Protein AF-A0A1V5PE28-F1 (afdb_monomer_lite)

pLDDT: mean 85.49, std 13.61, range [42.75, 97.25]

Radius of gyration: 16.56 Å; chains: 1; bounding box: 43×29×45 Å

Sequence (84 aa):
MTDETRRRILEEFRQFSVRPSLEPDEVTVTDYAEEYGCSHQLASQRLKQLVADGHMTMRKGIYDPRCGKVVNAYRAKQSAANCS

Secondary structure (DSSP, 8-state):
--HHHHHHHHHHHHHHH--TTS-TTEE-HHHHHHHTT--HHHHHHHHHHHHHTTSEEEEEEEEETTTTEEEEEEEE--------

Foldseek 3Di:
DDVVVVVVVVVVVVVLVDQPQADPQKDFLVRQCVVVVHDSVVSVVVLVVCVVVVQKDKDFQGQRSNVRDTTIIIGGDDDPPPDD

Structure (mmCIF, N/CA/C/O backbone):
data_AF-A0A1V5PE28-F1
#
_entry.id   AF-A0A1V5PE28-F1
#
loop_
_atom_site.group_PDB
_atom_site.id
_atom_site.type_symbol
_atom_site.label_atom_id
_atom_site.label_alt_id
_atom_site.label_comp_id
_atom_site.label_asym_id
_atom_site.label_entity_id
_atom_site.label_seq_id
_atom_site.pdbx_PDB_ins_code
_atom_site.Cartn_x
_atom_site.Cartn_y
_atom_site.Cartn_z
_atom_site.occupancy
_atom_site.B_iso_or_equiv
_atom_site.auth_seq_id
_atom_site.auth_comp_id
_atom_site.auth_asym_id
_atom_site.auth_atom_id
_atom_site.pdbx_PDB_model_num
ATOM 1 N N . MET A 1 1 ? 11.545 -10.148 -33.780 1.00 56.97 1 MET A N 1
ATOM 2 C CA . MET A 1 1 ? 11.551 -10.476 -32.338 1.00 56.97 1 MET A CA 1
ATOM 3 C C . MET A 1 1 ? 11.147 -11.933 -32.216 1.00 56.97 1 MET A C 1
ATOM 5 O O . MET A 1 1 ? 10.116 -12.277 -32.776 1.00 56.97 1 MET A O 1
ATOM 9 N N . THR A 1 2 ? 11.965 -12.790 -31.609 1.00 78.00 2 THR A N 1
ATOM 10 C CA . THR A 1 2 ? 11.637 -14.215 -31.444 1.00 78.00 2 THR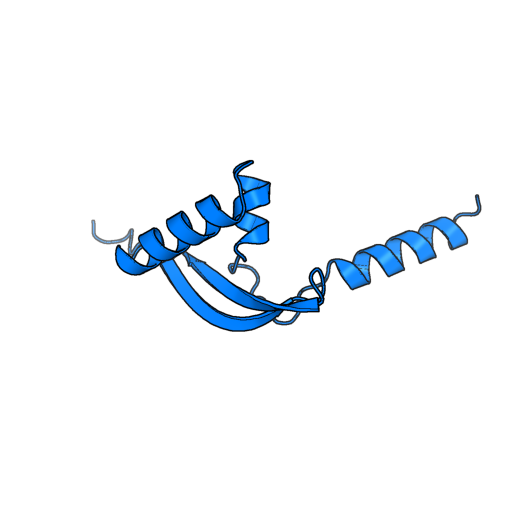 A CA 1
ATOM 11 C C . THR A 1 2 ? 10.737 -14.410 -30.220 1.00 78.00 2 THR A C 1
ATOM 13 O O . THR A 1 2 ? 10.788 -13.617 -29.273 1.00 78.00 2 THR A O 1
ATOM 16 N N . ASP A 1 3 ? 9.912 -15.458 -30.221 1.00 80.25 3 ASP A N 1
ATOM 17 C CA . ASP A 1 3 ? 9.020 -15.772 -29.094 1.00 80.25 3 ASP A CA 1
ATOM 18 C C . ASP A 1 3 ? 9.783 -16.023 -27.782 1.00 80.25 3 ASP A C 1
ATOM 20 O O . ASP A 1 3 ? 9.290 -15.689 -26.706 1.00 80.25 3 ASP A O 1
ATOM 24 N N . GLU A 1 4 ? 11.024 -16.514 -27.851 1.00 83.88 4 GLU A N 1
ATOM 25 C CA . GLU A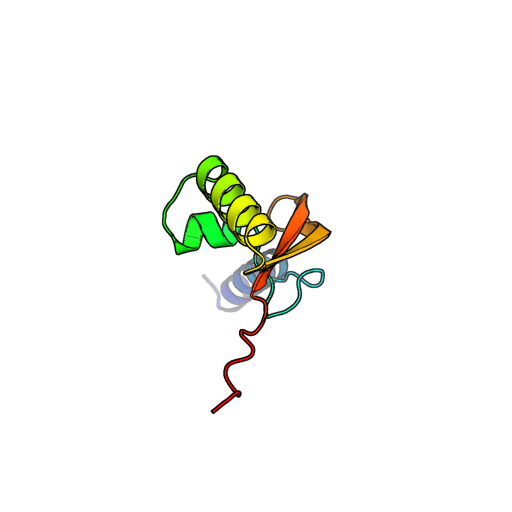 1 4 ? 11.909 -16.650 -26.685 1.00 83.88 4 GLU A CA 1
ATOM 26 C C . GLU A 1 4 ? 12.284 -15.306 -26.053 1.00 83.88 4 GLU A C 1
ATOM 28 O O . GLU A 1 4 ? 12.243 -15.172 -24.830 1.00 83.88 4 GLU A O 1
ATOM 33 N N . THR A 1 5 ? 12.608 -14.287 -26.858 1.00 85.06 5 THR A N 1
ATOM 34 C CA . THR A 1 5 ? 12.900 -12.943 -26.339 1.00 85.06 5 THR A CA 1
ATOM 35 C C . THR A 1 5 ? 11.660 -12.337 -25.689 1.00 85.06 5 THR A C 1
ATOM 37 O O . THR A 1 5 ? 11.749 -11.786 -24.595 1.00 85.06 5 THR A O 1
ATOM 40 N N . ARG A 1 6 ? 10.483 -12.496 -26.312 1.00 83.31 6 ARG A N 1
ATOM 41 C CA . ARG A 1 6 ? 9.209 -12.055 -25.726 1.00 83.31 6 ARG A CA 1
ATOM 42 C C . ARG A 1 6 ? 8.935 -12.752 -24.391 1.00 83.31 6 ARG A C 1
ATOM 44 O O . ARG A 1 6 ? 8.515 -12.096 -23.442 1.00 83.31 6 ARG A O 1
ATOM 51 N N . ARG A 1 7 ? 9.187 -14.061 -24.307 1.00 83.88 7 ARG A N 1
ATOM 52 C CA . ARG A 1 7 ? 8.981 -14.855 -23.090 1.00 83.88 7 ARG A CA 1
ATOM 53 C C . ARG A 1 7 ? 9.894 -14.407 -21.949 1.00 83.88 7 ARG A C 1
ATOM 55 O O . ARG A 1 7 ? 9.380 -14.182 -20.861 1.00 83.88 7 ARG A O 1
ATOM 62 N N . ARG A 1 8 ? 11.191 -14.192 -22.206 1.00 83.69 8 ARG A N 1
ATOM 63 C CA . ARG A 1 8 ? 12.141 -13.686 -21.193 1.00 83.69 8 ARG A CA 1
ATOM 64 C C . ARG A 1 8 ? 11.752 -12.309 -20.668 1.00 83.69 8 ARG A C 1
ATOM 66 O O . ARG A 1 8 ? 11.706 -12.119 -19.462 1.00 83.69 8 ARG A O 1
ATOM 73 N N . ILE A 1 9 ? 11.381 -11.390 -21.560 1.00 82.50 9 ILE A N 1
ATOM 74 C CA . ILE A 1 9 ? 10.925 -10.047 -21.177 1.00 82.50 9 ILE A CA 1
ATOM 75 C C . ILE A 1 9 ? 9.702 -10.134 -20.250 1.00 82.50 9 ILE A C 1
ATOM 77 O O . ILE A 1 9 ? 9.659 -9.493 -19.204 1.00 82.50 9 ILE A O 1
ATOM 81 N N . LEU A 1 10 ? 8.706 -10.954 -20.598 1.00 81.50 10 LEU A N 1
ATOM 82 C CA . LEU A 1 10 ? 7.513 -11.137 -19.764 1.00 81.50 10 LEU A CA 1
ATOM 83 C C . LEU A 1 10 ? 7.822 -11.811 -18.419 1.00 81.50 10 LEU A C 1
ATOM 85 O O . LEU A 1 10 ? 7.153 -11.533 -17.425 1.00 81.50 10 LEU A O 1
ATOM 89 N N . GLU A 1 11 ? 8.809 -12.700 -18.384 1.00 78.69 11 GLU A N 1
ATOM 90 C CA . GLU A 1 11 ? 9.255 -13.388 -17.174 1.00 78.69 11 GLU A CA 1
ATOM 91 C C . GLU A 1 11 ? 9.998 -12.434 -16.227 1.00 78.69 11 GLU A C 1
ATOM 93 O O . GLU A 1 11 ? 9.709 -12.420 -15.031 1.00 78.69 11 GLU A O 1
ATOM 98 N N . GLU A 1 12 ? 10.836 -11.548 -16.767 1.00 74.56 12 GLU A N 1
ATOM 99 C CA . GLU A 1 12 ? 11.446 -10.439 -16.026 1.00 74.56 12 GLU A CA 1
ATOM 100 C C . GLU A 1 12 ? 10.372 -9.495 -15.467 1.00 74.56 12 GLU A C 1
ATOM 102 O O . GLU A 1 12 ? 10.340 -9.241 -14.263 1.00 74.56 12 GLU A O 1
ATOM 107 N N . PHE A 1 13 ? 9.404 -9.057 -16.284 1.00 73.75 13 PHE A N 1
ATOM 108 C CA . PHE A 1 13 ? 8.295 -8.219 -15.806 1.00 73.75 13 PHE A CA 1
ATOM 109 C C . PHE A 1 13 ? 7.454 -8.895 -14.715 1.00 73.75 13 PHE A C 1
ATOM 111 O O . PHE A 1 13 ? 6.996 -8.229 -13.780 1.00 73.75 13 PHE A O 1
ATOM 118 N N . ARG A 1 14 ? 7.261 -10.219 -14.794 1.00 67.69 14 ARG A N 1
ATOM 119 C CA . ARG A 1 14 ? 6.576 -10.978 -13.741 1.00 67.69 14 ARG A CA 1
ATOM 120 C C . ARG A 1 14 ? 7.327 -10.900 -12.422 1.00 67.69 14 ARG A C 1
ATOM 122 O O . ARG A 1 14 ? 6.680 -10.650 -11.411 1.00 67.69 14 ARG A O 1
ATOM 129 N N . GLN A 1 15 ? 8.650 -11.057 -12.418 1.00 64.94 15 GLN A N 1
ATOM 130 C CA . GLN A 1 15 ? 9.459 -11.002 -11.194 1.00 64.94 15 GLN A CA 1
ATOM 131 C C . GLN A 1 15 ? 9.347 -9.649 -10.478 1.00 64.94 15 GLN A C 1
ATOM 133 O O . GLN A 1 15 ? 9.232 -9.624 -9.256 1.00 64.94 15 GLN A O 1
ATOM 138 N N . PHE A 1 16 ? 9.264 -8.540 -11.220 1.00 66.06 16 PHE A N 1
ATOM 139 C CA . PHE A 1 16 ? 9.023 -7.210 -10.637 1.00 66.06 16 PHE A CA 1
ATOM 140 C C . PHE A 1 16 ? 7.582 -6.999 -10.145 1.00 66.06 16 PHE A C 1
ATOM 142 O O . PHE A 1 16 ? 7.306 -6.066 -9.392 1.00 66.06 16 PHE A O 1
ATOM 149 N N . SER A 1 17 ? 6.650 -7.859 -10.559 1.00 69.12 17 SER A N 1
ATOM 150 C CA . SER A 1 17 ? 5.230 -7.751 -10.215 1.00 69.12 17 SER A CA 1
ATOM 151 C C . SER A 1 17 ? 4.835 -8.578 -8.988 1.00 69.12 17 SER A C 1
ATOM 153 O O . SER A 1 17 ? 3.828 -8.248 -8.353 1.00 69.12 17 SER A O 1
ATOM 155 N N . VAL A 1 18 ? 5.597 -9.632 -8.652 1.00 73.44 18 VAL A N 1
ATOM 156 C CA . VAL A 1 18 ? 5.316 -10.513 -7.505 1.00 73.44 18 VAL A CA 1
ATOM 157 C C . VAL A 1 18 ? 5.628 -9.793 -6.194 1.00 73.44 18 VAL A C 1
ATOM 159 O O . VAL A 1 18 ? 6.714 -9.255 -6.004 1.00 73.44 18 VAL A O 1
ATOM 162 N N . ARG A 1 19 ? 4.675 -9.819 -5.258 1.00 80.62 19 ARG A N 1
ATOM 163 C CA . ARG A 1 19 ? 4.803 -9.209 -3.928 1.00 80.62 19 ARG A CA 1
ATOM 164 C C . ARG A 1 19 ? 4.603 -10.275 -2.851 1.00 80.62 19 ARG A C 1
ATOM 166 O O . ARG A 1 19 ? 3.533 -10.331 -2.262 1.00 80.62 19 ARG A O 1
ATOM 173 N N . PRO A 1 20 ? 5.604 -11.138 -2.599 1.00 80.94 20 PRO A N 1
ATOM 174 C CA . PRO A 1 20 ? 5.441 -12.275 -1.690 1.00 80.94 20 PRO A CA 1
ATOM 175 C C . PRO A 1 20 ? 5.219 -11.847 -0.232 1.00 80.94 20 PRO A C 1
ATOM 177 O O . PRO A 1 20 ? 4.678 -12.609 0.557 1.00 80.94 20 PRO A O 1
ATOM 180 N N . SER A 1 21 ? 5.631 -10.627 0.128 1.00 86.31 21 SER A N 1
ATOM 181 C CA . SER A 1 21 ? 5.460 -10.055 1.468 1.00 86.31 21 SER A CA 1
ATOM 182 C C . SER A 1 21 ? 4.059 -9.483 1.724 1.00 86.31 21 SER A C 1
ATOM 184 O O . SER A 1 21 ? 3.746 -9.141 2.869 1.00 86.31 21 SER A O 1
ATOM 186 N N . LEU A 1 22 ? 3.263 -9.302 0.665 1.00 88.81 22 LEU A N 1
ATOM 187 C CA . LEU A 1 22 ? 1.936 -8.698 0.699 1.00 88.81 22 LEU A CA 1
ATOM 188 C C . LEU A 1 22 ? 0.894 -9.812 0.599 1.00 88.81 22 LEU A C 1
ATOM 190 O O . LEU A 1 22 ? 0.962 -10.649 -0.301 1.00 88.81 22 LEU A O 1
ATOM 194 N N . GLU A 1 23 ? -0.065 -9.817 1.513 1.00 89.56 23 GLU A N 1
ATOM 195 C CA . GLU A 1 23 ? -1.186 -10.749 1.428 1.00 89.56 23 GLU A CA 1
ATOM 196 C C . GLU A 1 23 ? -2.106 -10.374 0.247 1.00 89.56 23 GLU A C 1
ATOM 198 O O . GLU A 1 23 ? -2.132 -9.212 -0.168 1.00 89.56 23 GLU A O 1
ATOM 203 N N . PRO A 1 24 ? -2.885 -11.318 -0.316 1.00 86.88 24 PRO A N 1
ATOM 204 C CA . PRO A 1 24 ? -3.704 -11.058 -1.507 1.00 86.88 24 PRO A CA 1
ATOM 205 C C . PRO A 1 24 ? -4.754 -9.949 -1.344 1.00 86.88 24 PRO A C 1
ATOM 207 O O . PRO A 1 24 ? -5.184 -9.360 -2.332 1.00 86.88 24 PRO A O 1
ATOM 210 N N . ASP A 1 25 ? -5.186 -9.695 -0.110 1.00 89.94 25 ASP A N 1
ATOM 211 C CA . ASP A 1 25 ? -6.190 -8.698 0.271 1.00 89.94 25 ASP A CA 1
ATOM 212 C C . ASP A 1 25 ? -5.577 -7.416 0.863 1.00 89.94 25 ASP A C 1
ATOM 214 O O . ASP A 1 25 ? -6.294 -6.542 1.361 1.00 89.94 25 ASP A O 1
ATOM 218 N N . GLU A 1 26 ? -4.250 -7.310 0.844 1.00 93.25 26 GLU A N 1
ATOM 219 C CA . GLU A 1 26 ? -3.528 -6.131 1.282 1.00 93.25 26 GLU A CA 1
ATOM 220 C C . GLU A 1 26 ? -3.166 -5.231 0.100 1.00 93.25 26 GLU A C 1
ATOM 222 O O . GLU A 1 26 ? -2.823 -5.679 -0.994 1.00 93.25 26 GLU A O 1
ATOM 227 N N . VAL A 1 27 ? -3.186 -3.927 0.356 1.00 93.38 27 VAL A N 1
ATOM 228 C CA . VAL A 1 27 ? -2.801 -2.886 -0.596 1.00 93.38 27 VAL A CA 1
ATOM 229 C C . VAL A 1 27 ? -1.775 -1.948 0.025 1.00 93.38 27 VAL A C 1
ATOM 231 O O . VAL A 1 27 ? -1.732 -1.749 1.240 1.00 93.38 27 VAL A O 1
ATOM 234 N N . THR A 1 28 ? -0.930 -1.349 -0.803 1.00 94.69 28 THR A N 1
ATOM 235 C CA . THR A 1 28 ? 0.009 -0.298 -0.398 1.00 94.69 28 THR A CA 1
ATOM 236 C C . THR A 1 28 ? -0.557 1.089 -0.709 1.00 94.69 28 THR A C 1
ATOM 238 O O . THR A 1 28 ? -1.586 1.241 -1.367 1.00 94.69 28 THR A O 1
ATOM 241 N N . VAL A 1 29 ? 0.140 2.139 -0.263 1.00 95.31 29 VAL A N 1
ATOM 242 C CA . VAL A 1 29 ? -0.201 3.520 -0.647 1.00 95.31 29 VAL A CA 1
ATOM 243 C C . VAL A 1 29 ? -0.120 3.714 -2.161 1.00 95.31 29 VAL A C 1
ATOM 245 O O . VAL A 1 29 ? -0.949 4.426 -2.721 1.00 95.31 29 VAL A O 1
ATOM 248 N N . THR A 1 30 ? 0.856 3.079 -2.814 1.00 92.81 30 THR A N 1
ATOM 249 C CA . THR A 1 30 ? 1.026 3.134 -4.269 1.00 92.81 30 THR A CA 1
ATOM 250 C C . THR A 1 30 ? -0.166 2.509 -4.980 1.00 92.81 30 THR A C 1
ATOM 252 O O . THR A 1 30 ? -0.723 3.149 -5.861 1.00 92.81 30 THR A O 1
ATOM 255 N N . ASP A 1 31 ? -0.618 1.330 -4.539 1.00 92.19 31 ASP A N 1
ATOM 256 C CA . ASP A 1 31 ? -1.791 0.668 -5.131 1.00 92.19 31 ASP A CA 1
ATOM 257 C C . ASP A 1 31 ? -3.035 1.550 -5.036 1.00 92.19 31 ASP A C 1
ATOM 259 O O . ASP A 1 31 ? -3.720 1.772 -6.026 1.00 92.19 31 ASP A O 1
ATOM 263 N N . TYR A 1 32 ? -3.288 2.127 -3.858 1.00 94.38 32 TYR A N 1
ATOM 264 C CA . TYR A 1 32 ? -4.420 3.028 -3.661 1.00 94.38 32 TYR A CA 1
ATOM 265 C C . TYR A 1 32 ? -4.292 4.302 -4.515 1.00 94.38 32 TYR A C 1
ATOM 267 O O . TYR A 1 32 ? -5.269 4.803 -5.068 1.00 94.38 32 TYR A O 1
ATOM 275 N N . ALA A 1 33 ? -3.087 4.861 -4.631 1.00 94.75 33 ALA A N 1
ATOM 276 C CA . ALA A 1 33 ? -2.845 6.036 -5.463 1.00 94.75 33 ALA A CA 1
ATOM 277 C C . ALA A 1 33 ? -3.134 5.752 -6.946 1.00 94.75 33 ALA A C 1
ATOM 279 O O . ALA A 1 33 ? -3.779 6.571 -7.601 1.00 94.75 33 ALA A O 1
ATOM 280 N N . GLU A 1 34 ? -2.697 4.592 -7.441 1.00 92.81 34 GLU A N 1
ATOM 281 C CA . GLU A 1 34 ? -2.923 4.127 -8.811 1.00 92.81 34 GLU A CA 1
ATOM 282 C C . GLU A 1 34 ? -4.402 3.824 -9.073 1.00 92.81 34 GLU A C 1
ATOM 284 O O . GLU A 1 34 ? -4.963 4.327 -10.045 1.00 92.81 34 GLU A O 1
ATOM 289 N N . GLU A 1 35 ? -5.053 3.071 -8.184 1.00 93.00 35 GLU A N 1
ATOM 290 C CA . GLU A 1 35 ? -6.457 2.669 -8.317 1.00 93.00 35 GLU A CA 1
ATOM 291 C C . GLU A 1 35 ? -7.406 3.875 -8.350 1.00 93.00 35 GLU A C 1
ATOM 293 O O . GLU A 1 35 ? -8.331 3.926 -9.159 1.00 93.00 35 GLU A O 1
ATOM 298 N N . TYR A 1 36 ? -7.152 4.879 -7.506 1.00 93.38 36 TYR A N 1
ATOM 299 C CA . TYR A 1 36 ? -8.011 6.059 -7.381 1.00 93.38 36 TYR A CA 1
ATOM 300 C C . TYR A 1 36 ? -7.491 7.294 -8.131 1.00 93.38 36 TYR A C 1
ATOM 302 O O . TYR A 1 36 ? -8.063 8.378 -7.984 1.00 93.38 36 TYR A O 1
ATOM 310 N N . GLY A 1 37 ? -6.408 7.164 -8.906 1.00 94.69 37 GLY A N 1
ATOM 311 C CA . GLY A 1 37 ? -5.832 8.252 -9.703 1.00 94.69 37 GLY A CA 1
ATOM 312 C C . GLY A 1 37 ? -5.462 9.490 -8.878 1.00 94.69 37 GLY A C 1
ATOM 313 O O . GLY A 1 37 ? -5.723 10.620 -9.294 1.00 94.69 37 GLY A O 1
ATOM 314 N N . CYS A 1 38 ? -4.902 9.297 -7.682 1.00 95.25 38 CYS A N 1
ATOM 315 C CA . CYS A 1 38 ? -4.606 10.379 -6.743 1.00 95.25 38 CYS A CA 1
ATOM 316 C C . CYS A 1 38 ? -3.123 10.439 -6.356 1.00 95.25 38 CYS A C 1
ATOM 318 O O . CYS A 1 38 ? -2.349 9.521 -6.610 1.00 95.25 38 CYS A O 1
ATOM 320 N N . SER A 1 39 ? -2.694 11.548 -5.745 1.00 96.81 39 SER A N 1
ATOM 321 C CA . SER A 1 39 ? -1.299 11.682 -5.320 1.00 96.81 39 SER A CA 1
ATOM 322 C C . SER A 1 39 ? -0.972 10.721 -4.174 1.00 96.81 39 SER A C 1
ATOM 324 O O . SER A 1 39 ? -1.796 10.474 -3.292 1.00 96.81 39 SER A O 1
ATOM 326 N N . HIS A 1 40 ? 0.273 10.242 -4.124 1.00 94.75 40 HIS A N 1
ATOM 327 C CA . HIS A 1 40 ? 0.743 9.362 -3.049 1.00 94.75 40 HIS A CA 1
ATOM 328 C C . HIS A 1 40 ? 0.548 9.983 -1.650 1.00 94.75 40 HIS A C 1
ATOM 330 O O . HIS A 1 40 ? 0.236 9.286 -0.685 1.00 94.75 40 HIS A O 1
ATOM 336 N N . GLN A 1 41 ? 0.692 11.308 -1.517 1.00 96.56 41 GLN A N 1
ATOM 337 C CA . GLN A 1 41 ? 0.443 12.012 -0.255 1.00 96.56 41 GLN A CA 1
ATOM 338 C C . GLN A 1 41 ? -1.035 11.937 0.157 1.00 96.56 41 GLN A C 1
ATOM 340 O O . GLN A 1 41 ? -1.326 11.629 1.315 1.00 96.56 41 GLN A O 1
ATOM 345 N N . LEU A 1 42 ? -1.957 12.165 -0.784 1.00 96.06 42 LEU A N 1
ATOM 346 C CA . LEU A 1 42 ? -3.394 12.083 -0.528 1.00 96.06 42 LEU A CA 1
ATOM 347 C C . LEU A 1 42 ? -3.825 10.645 -0.215 1.00 96.06 42 LEU A C 1
ATOM 349 O O . LEU A 1 42 ? -4.559 10.426 0.748 1.00 96.06 42 LEU A O 1
ATOM 353 N N . ALA A 1 43 ? -3.317 9.664 -0.964 1.00 96.69 43 ALA A N 1
ATOM 354 C CA . ALA A 1 43 ? -3.528 8.244 -0.691 1.00 96.69 43 ALA A CA 1
ATOM 355 C C . ALA A 1 43 ? -3.057 7.867 0.724 1.00 96.69 43 ALA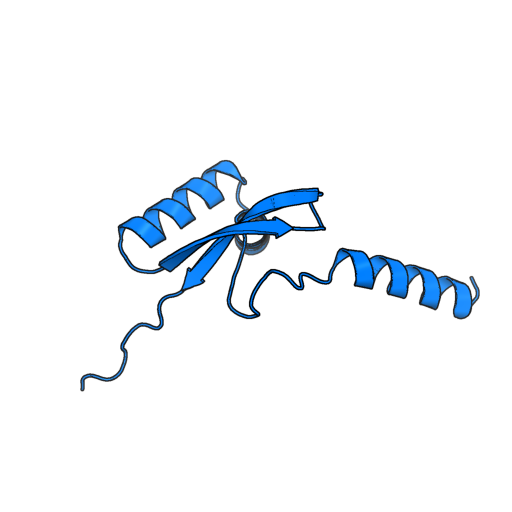 A C 1
ATOM 357 O O . ALA A 1 43 ? -3.802 7.257 1.491 1.00 96.69 43 ALA A O 1
ATOM 358 N N . SER A 1 44 ? -1.854 8.306 1.116 1.00 96.38 44 SER A N 1
ATOM 359 C CA . SER A 1 44 ? -1.308 8.054 2.455 1.00 96.38 44 SER A CA 1
ATOM 360 C C . SER A 1 44 ? -2.192 8.639 3.555 1.00 96.38 44 SER A C 1
ATOM 362 O O . SER A 1 44 ? -2.430 7.986 4.572 1.00 96.38 44 SER A O 1
ATOM 364 N N . GLN A 1 45 ? -2.690 9.861 3.359 1.00 97.25 45 GLN A N 1
ATOM 365 C CA . GLN A 1 45 ? -3.584 10.515 4.308 1.00 97.25 45 GLN A CA 1
ATOM 366 C C . GLN A 1 45 ? -4.918 9.768 4.430 1.00 97.25 45 GLN A C 1
ATOM 368 O O . GLN A 1 45 ? -5.349 9.484 5.545 1.00 97.25 45 GLN A O 1
ATOM 373 N N . ARG A 1 46 ? -5.541 9.401 3.303 1.00 96.50 46 ARG A N 1
ATOM 374 C CA . ARG A 1 46 ? -6.822 8.678 3.281 1.00 96.50 46 ARG A CA 1
ATOM 375 C C . ARG A 1 46 ? -6.726 7.313 3.947 1.00 96.50 46 ARG A C 1
ATOM 377 O O . ARG A 1 46 ? -7.544 7.001 4.802 1.00 96.50 46 ARG A O 1
ATOM 384 N N . LEU A 1 47 ? -5.701 6.529 3.622 1.00 96.19 47 LEU A N 1
ATOM 385 C CA . LEU A 1 47 ? -5.495 5.216 4.233 1.00 96.19 47 LEU A CA 1
ATOM 386 C C . LEU A 1 47 ? -5.262 5.316 5.746 1.00 96.19 47 LEU A C 1
ATOM 388 O O . LEU A 1 47 ? -5.811 4.526 6.509 1.00 96.19 47 LEU A O 1
ATOM 392 N N . LYS A 1 48 ? -4.497 6.314 6.212 1.00 96.25 48 LYS A N 1
ATOM 393 C CA . LYS A 1 48 ? -4.335 6.573 7.654 1.00 96.25 48 LYS A CA 1
ATOM 394 C C . LYS A 1 48 ? -5.657 6.947 8.322 1.00 96.25 48 LYS A C 1
ATOM 396 O O . LYS A 1 48 ? -5.912 6.468 9.423 1.00 96.25 48 LYS A O 1
ATOM 401 N N . GLN A 1 49 ? -6.483 7.758 7.662 1.00 96.75 49 GLN A N 1
ATOM 402 C CA . GLN A 1 49 ? -7.806 8.122 8.165 1.00 96.75 49 GLN A CA 1
ATOM 403 C C . GLN A 1 49 ? -8.717 6.891 8.268 1.00 96.75 49 GLN A C 1
ATOM 405 O O . GLN A 1 49 ? -9.268 6.642 9.329 1.00 96.75 49 GLN A O 1
ATOM 410 N N . LEU A 1 50 ? -8.770 6.043 7.237 1.00 95.25 50 LEU A N 1
ATOM 411 C CA . LEU A 1 50 ? -9.555 4.800 7.251 1.00 95.25 50 LEU A CA 1
ATOM 412 C C . LEU A 1 50 ? -9.117 3.819 8.350 1.00 95.25 50 LEU A C 1
ATOM 414 O O . LEU A 1 50 ? -9.937 3.074 8.886 1.00 95.25 50 LEU A O 1
ATOM 418 N N . VAL A 1 51 ? -7.830 3.807 8.700 1.00 96.25 51 VAL A N 1
ATOM 419 C CA . VAL A 1 51 ? -7.325 3.039 9.847 1.00 96.25 51 VAL A CA 1
ATOM 420 C C . VAL A 1 51 ? -7.778 3.663 11.168 1.00 96.25 51 VAL A C 1
ATOM 422 O O . VAL A 1 51 ? -8.206 2.931 12.059 1.00 96.25 51 VAL A O 1
ATOM 425 N N . ALA A 1 52 ? -7.709 4.992 11.294 1.00 95.44 52 ALA A N 1
ATOM 426 C CA . ALA A 1 52 ? -8.153 5.717 12.485 1.00 95.44 52 ALA A CA 1
ATOM 427 C C . ALA A 1 52 ? -9.665 5.563 12.729 1.00 95.44 52 ALA A C 1
ATOM 429 O O . ALA A 1 52 ? -10.076 5.306 13.857 1.00 95.44 52 ALA A O 1
ATOM 430 N N . ASP A 1 53 ? -10.465 5.613 11.665 1.00 94.69 53 ASP A N 1
ATOM 431 C C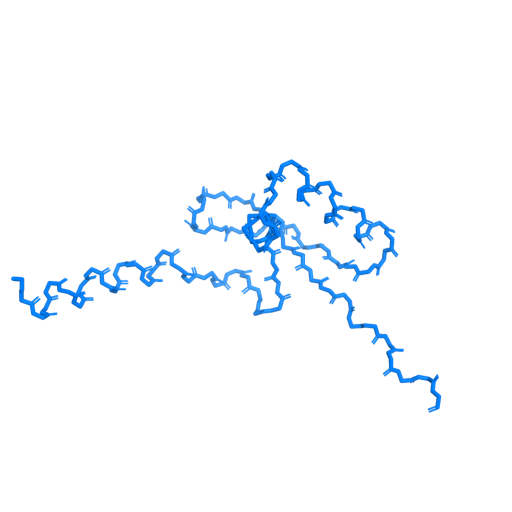A . ASP A 1 53 ? -11.920 5.411 11.684 1.00 94.69 53 ASP A CA 1
ATOM 432 C C . ASP A 1 53 ? -12.303 3.933 11.884 1.00 94.69 53 ASP A C 1
ATOM 434 O O . ASP A 1 53 ? -13.469 3.582 12.047 1.00 94.69 53 ASP A O 1
ATOM 438 N N . GLY A 1 54 ? -11.316 3.034 11.873 1.00 93.88 54 GLY A N 1
ATOM 439 C CA . GLY A 1 54 ? -11.504 1.618 12.146 1.00 93.88 54 GLY A CA 1
ATOM 440 C C . GLY A 1 54 ? -11.992 0.788 10.959 1.00 93.88 54 GLY A C 1
ATOM 441 O O . GLY A 1 54 ? -12.207 -0.408 11.157 1.00 93.88 54 GLY A O 1
ATOM 442 N N . HIS A 1 55 ? -12.094 1.355 9.754 1.00 93.44 55 HIS A N 1
ATOM 443 C CA . HIS A 1 55 ? -12.462 0.651 8.519 1.00 93.44 55 HIS A CA 1
ATOM 444 C C . HIS A 1 55 ? -11.350 -0.260 7.980 1.00 93.44 55 HIS A C 1
ATOM 446 O O . HIS A 1 55 ? -11.630 -1.249 7.304 1.00 93.44 55 HIS A O 1
ATOM 452 N N . MET A 1 56 ? -10.086 0.044 8.284 1.00 95.25 56 MET A N 1
ATOM 453 C CA . MET A 1 56 ? -8.928 -0.730 7.828 1.00 95.25 56 MET A CA 1
ATOM 454 C C . MET A 1 56 ? -7.992 -1.113 8.978 1.00 95.25 56 MET A C 1
ATOM 456 O O . MET A 1 56 ? -8.023 -0.531 10.064 1.00 95.25 56 MET A O 1
ATOM 460 N N . THR A 1 57 ? -7.132 -2.098 8.736 1.00 95.44 57 THR A N 1
ATOM 461 C CA . THR A 1 57 ? -5.933 -2.372 9.534 1.00 95.44 57 THR A CA 1
ATOM 462 C C . THR A 1 57 ? -4.684 -2.015 8.738 1.00 95.44 57 THR A C 1
ATOM 464 O O . THR A 1 57 ? -4.710 -1.943 7.510 1.00 95.44 57 THR A O 1
ATOM 467 N N . MET A 1 58 ? -3.583 -1.765 9.450 1.00 96.25 58 MET A N 1
ATOM 468 C CA . MET A 1 58 ? -2.287 -1.462 8.851 1.00 96.25 58 MET A CA 1
ATOM 469 C C . MET A 1 58 ? -1.214 -2.374 9.436 1.00 96.25 58 MET A C 1
ATOM 471 O O . MET A 1 58 ? -1.039 -2.428 10.656 1.00 96.25 58 MET A O 1
ATOM 475 N N . ARG A 1 59 ? -0.445 -3.019 8.560 1.00 95.25 59 ARG A N 1
ATOM 476 C CA . ARG A 1 59 ? 0.740 -3.804 8.895 1.00 95.25 59 ARG A CA 1
ATOM 477 C C . ARG A 1 59 ? 1.984 -3.059 8.418 1.00 95.25 59 ARG A C 1
ATOM 479 O O . ARG A 1 59 ? 2.094 -2.678 7.256 1.00 95.25 59 ARG A O 1
ATOM 486 N N . LYS A 1 60 ? 2.909 -2.795 9.339 1.00 93.69 60 LYS A N 1
ATOM 487 C CA . LYS A 1 60 ? 4.166 -2.088 9.052 1.00 93.69 60 LYS A CA 1
ATOM 488 C C . LYS A 1 60 ? 5.259 -3.086 8.682 1.00 93.69 60 LYS A C 1
ATOM 490 O O . LYS A 1 60 ? 5.200 -4.238 9.103 1.00 93.69 60 LYS A O 1
ATOM 495 N N . GLY A 1 61 ? 6.295 -2.613 7.995 1.00 91.38 61 GLY A N 1
ATOM 496 C CA . GLY A 1 61 ? 7.519 -3.396 7.810 1.00 91.38 61 GLY A CA 1
ATOM 497 C C . GLY A 1 61 ? 7.515 -4.302 6.579 1.00 91.38 61 GLY A C 1
ATOM 498 O O . GLY A 1 61 ? 8.258 -5.277 6.554 1.00 91.38 61 GLY A O 1
ATOM 499 N N . ILE A 1 62 ? 6.693 -4.007 5.570 1.00 91.00 62 ILE A N 1
ATOM 500 C CA . ILE A 1 62 ? 6.564 -4.852 4.377 1.00 91.00 62 ILE A CA 1
ATOM 501 C C . ILE A 1 62 ? 7.571 -4.411 3.335 1.00 91.00 62 ILE A C 1
ATOM 503 O O . ILE A 1 62 ? 7.535 -3.268 2.901 1.00 91.00 62 ILE A O 1
ATOM 507 N N . TYR A 1 63 ? 8.469 -5.296 2.917 1.00 89.56 63 TYR A N 1
ATOM 508 C CA . TYR A 1 63 ? 9.354 -4.989 1.800 1.00 89.56 63 TYR A CA 1
ATOM 509 C C . TYR A 1 63 ? 8.591 -5.105 0.478 1.00 89.56 63 TYR A C 1
ATOM 511 O O . TYR A 1 63 ? 8.100 -6.189 0.148 1.00 89.56 63 TYR A O 1
ATOM 519 N N . ASP A 1 64 ? 8.507 -3.998 -0.260 1.00 86.50 64 ASP A N 1
ATOM 520 C CA . ASP A 1 64 ? 7.928 -3.952 -1.598 1.00 86.50 64 ASP A CA 1
ATOM 521 C C . ASP A 1 64 ? 9.047 -3.909 -2.657 1.00 86.50 64 ASP A C 1
ATOM 523 O O . ASP A 1 64 ? 9.763 -2.903 -2.764 1.00 86.50 64 ASP A O 1
ATOM 527 N N . PRO A 1 65 ? 9.209 -4.981 -3.458 1.00 84.12 65 PRO A N 1
ATOM 528 C CA . PRO A 1 65 ? 10.249 -5.052 -4.477 1.00 84.12 65 PRO A CA 1
ATOM 529 C C . PRO A 1 65 ? 10.051 -4.044 -5.619 1.00 84.12 65 PRO A C 1
ATOM 531 O O . PRO A 1 65 ? 11.029 -3.708 -6.281 1.00 84.12 65 PRO A O 1
ATOM 534 N N . ARG A 1 66 ? 8.838 -3.505 -5.836 1.00 82.12 66 ARG A N 1
ATOM 535 C CA . ARG A 1 66 ? 8.575 -2.519 -6.905 1.00 82.12 66 ARG A CA 1
ATOM 536 C C . ARG A 1 66 ? 9.281 -1.196 -6.654 1.00 82.12 66 ARG A C 1
ATOM 538 O O . ARG A 1 66 ? 9.810 -0.579 -7.571 1.00 82.12 66 ARG A O 1
ATOM 545 N N . CYS A 1 67 ? 9.267 -0.753 -5.400 1.00 80.00 67 CYS A N 1
ATOM 546 C CA . CYS A 1 67 ? 9.885 0.503 -4.988 1.00 80.00 67 CYS A CA 1
ATOM 547 C C . CYS A 1 67 ? 11.214 0.307 -4.245 1.00 80.00 67 CYS A C 1
ATOM 549 O O . CYS A 1 67 ? 11.869 1.296 -3.909 1.00 80.00 67 CYS A O 1
ATOM 551 N N . GLY A 1 68 ? 11.612 -0.945 -3.984 1.00 83.88 68 GLY A N 1
ATOM 552 C CA . GLY A 1 68 ? 12.851 -1.300 -3.293 1.00 83.88 68 GLY A CA 1
ATOM 553 C C . GLY A 1 68 ? 12.900 -0.820 -1.840 1.00 83.88 68 GLY A C 1
ATOM 554 O O . GLY A 1 68 ? 13.986 -0.576 -1.313 1.00 83.88 68 GLY A O 1
ATOM 555 N N . LYS A 1 69 ? 11.741 -0.618 -1.199 1.00 87.44 69 LYS A N 1
ATOM 556 C CA . LYS A 1 69 ? 11.620 0.013 0.125 1.00 87.44 69 LYS A CA 1
ATOM 557 C C . LYS A 1 69 ? 10.668 -0.753 1.032 1.00 87.44 69 LYS A C 1
ATOM 559 O O . LYS A 1 69 ? 9.822 -1.523 0.589 1.00 87.44 69 LYS A O 1
ATOM 564 N N . VAL A 1 70 ? 10.806 -0.492 2.329 1.00 90.69 70 VAL A N 1
ATOM 565 C CA . VAL A 1 70 ? 9.852 -0.941 3.341 1.00 90.69 70 VAL A CA 1
ATOM 566 C C . VAL A 1 70 ? 8.653 0.008 3.358 1.00 90.69 70 VAL A C 1
ATOM 568 O O . VAL A 1 70 ? 8.811 1.217 3.523 1.00 90.69 70 VAL A O 1
ATOM 571 N N . VAL A 1 71 ? 7.459 -0.549 3.198 1.00 92.88 71 VAL A N 1
ATOM 572 C CA . VAL A 1 71 ? 6.174 0.145 3.135 1.00 92.88 71 VAL A CA 1
ATOM 573 C C . VAL A 1 71 ? 5.204 -0.396 4.188 1.00 92.88 71 VAL A C 1
ATOM 575 O O . VAL A 1 71 ? 5.485 -1.355 4.916 1.00 92.88 71 VAL A O 1
ATOM 578 N N . ASN A 1 72 ? 4.045 0.253 4.280 1.00 95.44 72 ASN A N 1
ATOM 579 C CA . ASN A 1 72 ? 2.914 -0.240 5.051 1.00 95.44 72 ASN A CA 1
ATOM 580 C C . ASN A 1 72 ? 1.926 -0.931 4.112 1.00 95.44 72 ASN A C 1
ATOM 582 O O . ASN A 1 72 ? 1.626 -0.405 3.038 1.00 95.44 72 ASN A O 1
ATOM 586 N N . ALA A 1 73 ? 1.400 -2.062 4.562 1.00 95.62 73 ALA A N 1
ATOM 587 C CA . ALA A 1 73 ? 0.278 -2.747 3.950 1.00 95.62 73 ALA A CA 1
ATOM 588 C C . ALA A 1 73 ? -1.011 -2.392 4.692 1.00 95.62 73 ALA A C 1
ATOM 590 O O . ALA A 1 73 ? -1.018 -2.263 5.919 1.00 95.62 73 ALA A O 1
ATOM 591 N N . TYR A 1 74 ? -2.092 -2.225 3.947 1.00 95.94 74 TYR A N 1
ATOM 592 C CA . TYR A 1 74 ? -3.409 -1.866 4.444 1.00 95.94 74 TYR A CA 1
ATOM 593 C C . TYR A 1 74 ? -4.409 -2.927 4.011 1.00 95.94 74 TYR A C 1
ATOM 595 O O . TYR A 1 74 ? -4.387 -3.358 2.865 1.00 95.94 74 TYR A O 1
ATOM 603 N N . ARG A 1 75 ? -5.304 -3.320 4.913 1.00 96.06 75 ARG A N 1
ATOM 604 C CA . ARG A 1 75 ? -6.346 -4.317 4.650 1.00 96.06 75 ARG A CA 1
ATOM 605 C C . ARG A 1 75 ? -7.690 -3.782 5.116 1.00 96.06 75 ARG A C 1
ATOM 607 O O . ARG A 1 75 ? -7.780 -3.217 6.206 1.00 96.06 75 ARG A O 1
ATOM 614 N N . ALA A 1 76 ? -8.737 -3.961 4.316 1.00 92.62 76 ALA A N 1
ATOM 615 C CA . ALA A 1 76 ? -10.095 -3.658 4.753 1.00 92.62 76 ALA A CA 1
ATOM 616 C C . ALA A 1 76 ? -10.494 -4.601 5.893 1.00 92.62 76 ALA A C 1
ATOM 618 O O . ALA A 1 76 ? -10.342 -5.819 5.787 1.00 92.62 76 ALA A O 1
ATOM 619 N N . LYS A 1 77 ? -11.028 -4.062 6.992 1.00 89.12 77 LYS A N 1
ATOM 620 C CA . LYS A 1 77 ? -11.714 -4.926 7.951 1.00 89.12 77 LYS A CA 1
ATOM 621 C C . LYS A 1 77 ? -12.978 -5.410 7.266 1.00 89.12 77 LYS A C 1
ATOM 623 O O . LYS A 1 77 ? -13.759 -4.589 6.787 1.00 89.12 77 LYS A O 1
ATOM 628 N N . GLN A 1 78 ? -13.182 -6.724 7.223 1.00 74.88 78 GLN A N 1
ATOM 629 C CA . GLN A 1 78 ? -14.485 -7.258 6.856 1.00 74.88 78 GLN A CA 1
ATOM 630 C C . GLN A 1 78 ? -15.498 -6.598 7.786 1.00 74.88 78 GLN A C 1
ATOM 632 O O . GLN A 1 78 ? -15.425 -6.746 9.009 1.00 74.88 78 GLN A O 1
ATOM 637 N N . SER A 1 79 ? -16.380 -5.780 7.215 1.00 53.50 79 SER A N 1
ATOM 638 C CA . SER A 1 79 ? -17.528 -5.287 7.955 1.00 53.50 79 SER A CA 1
ATOM 639 C C . SER A 1 79 ? -18.244 -6.533 8.453 1.00 53.50 79 SER A C 1
ATOM 641 O O . SER A 1 79 ? -18.483 -7.446 7.662 1.00 53.50 79 SER A O 1
ATOM 643 N N . ALA A 1 80 ? -18.546 -6.606 9.746 1.00 51.31 80 ALA A N 1
ATOM 644 C CA . ALA A 1 80 ? -19.443 -7.618 10.285 1.00 51.31 80 ALA A CA 1
ATOM 645 C C . ALA A 1 80 ? -20.859 -7.356 9.736 1.00 51.31 80 ALA A C 1
ATOM 647 O O . ALA A 1 80 ? -21.763 -6.947 10.453 1.00 51.31 80 ALA A O 1
ATOM 648 N N . ALA A 1 81 ? -21.042 -7.518 8.429 1.00 48.56 81 ALA A N 1
ATOM 649 C CA . ALA A 1 81 ? -22.324 -7.538 7.762 1.00 48.56 81 ALA A CA 1
ATOM 650 C C . ALA A 1 81 ? -22.876 -8.956 7.932 1.00 48.56 81 ALA A C 1
ATOM 652 O O . ALA A 1 81 ? -22.785 -9.771 7.025 1.00 48.56 81 ALA A O 1
ATOM 653 N N . ASN A 1 82 ? -23.315 -9.266 9.155 1.00 46.03 82 ASN A N 1
ATOM 654 C CA . ASN A 1 82 ? -24.256 -10.339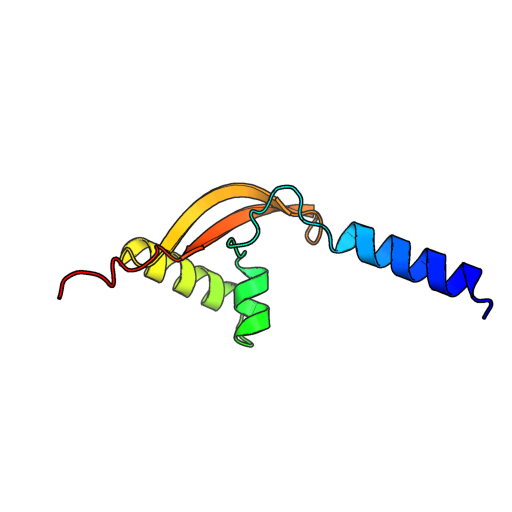 9.485 1.00 46.03 82 ASN A CA 1
ATOM 655 C C . ASN A 1 82 ? -24.721 -10.162 10.940 1.00 46.03 82 ASN A C 1
ATOM 657 O O . ASN A 1 82 ? -24.399 -10.947 11.825 1.00 46.03 82 ASN A O 1
ATOM 661 N N 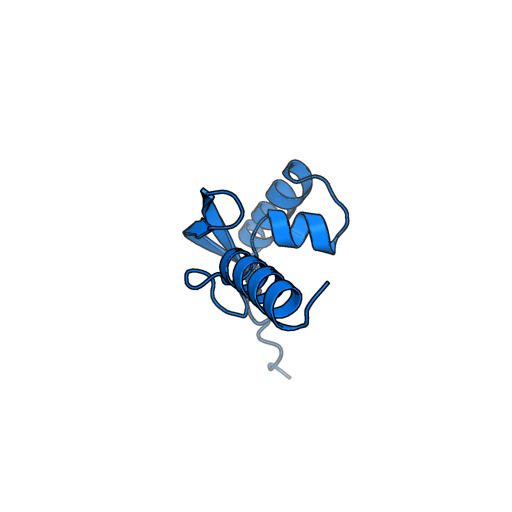. CYS A 1 83 ? -25.474 -9.090 11.173 1.00 44.16 83 CYS A N 1
ATOM 662 C CA . CYS A 1 83 ? -26.394 -8.976 12.302 1.00 44.16 83 CYS A CA 1
ATOM 663 C C . CYS A 1 83 ? -27.715 -8.432 11.753 1.00 44.16 83 CYS A C 1
ATOM 665 O O . CYS A 1 83 ? -27.946 -7.224 11.781 1.00 44.16 83 CYS A O 1
ATOM 667 N N . SER A 1 84 ? -28.538 -9.310 11.183 1.00 42.75 84 SER A N 1
ATOM 668 C CA . SER A 1 84 ? -29.981 -9.131 10.966 1.00 42.75 84 SER A CA 1
ATOM 669 C C . SER A 1 84 ? -30.605 -10.500 10.749 1.00 42.75 84 SER A C 1
ATOM 671 O O . SER A 1 84 ? -30.174 -11.168 9.785 1.00 42.75 84 SER A O 1
#